Protein AF-A0A8A4Z8K0-F1 (afdb_monomer_lite)

Structure (mmCIF, N/CA/C/O backbone):
data_AF-A0A8A4Z8K0-F1
#
_entry.id   AF-A0A8A4Z8K0-F1
#
loop_
_atom_site.group_PDB
_atom_site.id
_atom_site.type_symbol
_atom_site.label_atom_id
_atom_site.label_alt_id
_atom_site.label_comp_id
_atom_site.label_asym_id
_atom_site.label_entity_id
_atom_site.label_seq_id
_atom_site.pdbx_PDB_ins_code
_atom_site.Cartn_x
_atom_site.Cartn_y
_atom_site.Cartn_z
_atom_site.occupancy
_atom_site.B_iso_or_equiv
_atom_site.auth_seq_id
_atom_site.auth_comp_id
_atom_site.auth_asym_id
_atom_site.auth_atom_id
_atom_site.pdbx_PDB_model_num
ATOM 1 N N . MET A 1 1 ? 10.340 14.038 -18.665 1.00 47.97 1 MET A N 1
ATOM 2 C CA . MET A 1 1 ? 10.052 15.237 -19.476 1.00 47.97 1 MET A CA 1
ATOM 3 C C . MET A 1 1 ? 9.341 14.721 -20.712 1.00 47.97 1 MET A C 1
ATOM 5 O O . MET A 1 1 ? 9.876 13.795 -21.311 1.00 47.97 1 MET A O 1
ATOM 9 N N . PHE A 1 2 ? 8.121 15.176 -20.999 1.00 49.44 2 PHE A N 1
ATOM 10 C CA . PHE A 1 2 ? 7.459 14.837 -22.266 1.00 49.44 2 PHE A CA 1
ATOM 11 C C . PHE A 1 2 ? 8.139 15.606 -23.415 1.00 49.44 2 PHE A C 1
ATOM 13 O O . PHE A 1 2 ? 8.878 16.561 -23.160 1.00 49.44 2 PHE A O 1
ATOM 20 N N . GLU A 1 3 ? 7.942 15.170 -24.662 1.00 54.94 3 GLU A N 1
ATOM 21 C CA . GLU A 1 3 ? 8.615 15.731 -25.851 1.00 54.94 3 GLU A CA 1
ATOM 22 C C . GLU A 1 3 ? 8.300 17.221 -26.110 1.00 54.94 3 GLU A C 1
ATOM 24 O O . GLU A 1 3 ? 9.008 17.879 -26.865 1.00 54.94 3 GLU A O 1
ATOM 29 N N . ASP A 1 4 ? 7.286 17.775 -25.445 1.00 67.50 4 ASP A N 1
ATOM 30 C CA . ASP A 1 4 ? 6.829 19.168 -25.525 1.00 67.50 4 ASP A CA 1
ATOM 31 C C . ASP A 1 4 ? 7.420 20.098 -24.442 1.00 67.50 4 ASP A C 1
ATOM 33 O O . ASP A 1 4 ? 7.130 21.295 -24.414 1.00 67.50 4 ASP A O 1
ATOM 37 N N . GLY A 1 5 ? 8.261 19.574 -23.544 1.00 50.16 5 GLY A N 1
ATOM 38 C CA . GLY A 1 5 ? 8.917 20.355 -22.495 1.00 50.16 5 GLY A CA 1
ATOM 39 C C . GLY A 1 5 ? 8.048 20.667 -21.272 1.00 50.16 5 GLY A C 1
ATOM 40 O O . GLY A 1 5 ? 8.498 21.410 -20.394 1.00 50.16 5 GLY A O 1
ATOM 41 N N . GLN A 1 6 ? 6.846 20.086 -21.149 1.00 74.06 6 GLN A N 1
ATOM 42 C CA . GLN A 1 6 ? 6.056 20.223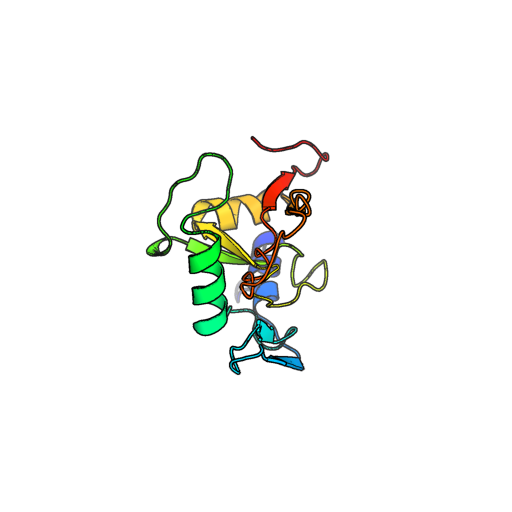 -19.924 1.00 74.06 6 GLN A CA 1
ATOM 43 C C . GLN A 1 6 ? 6.733 19.534 -18.726 1.00 74.06 6 GLN A C 1
ATOM 45 O O . GLN A 1 6 ? 7.227 18.401 -18.795 1.00 74.06 6 GLN A O 1
ATOM 50 N N . VAL A 1 7 ? 6.725 20.231 -17.584 1.00 60.16 7 VAL A N 1
ATOM 51 C CA . VAL A 1 7 ? 7.141 19.685 -16.286 1.00 60.16 7 VAL A CA 1
ATOM 52 C C . VAL A 1 7 ? 6.163 18.591 -15.878 1.00 60.16 7 VAL A C 1
ATOM 54 O O . VAL A 1 7 ? 4.963 18.828 -15.764 1.00 60.16 7 VAL A O 1
ATOM 57 N N . VAL A 1 8 ? 6.684 17.386 -15.644 1.00 59.28 8 VAL A N 1
ATOM 58 C CA . VAL A 1 8 ? 5.883 16.272 -15.132 1.00 59.28 8 VAL A CA 1
ATOM 59 C C . VAL A 1 8 ? 5.427 16.647 -13.718 1.00 59.28 8 VAL A C 1
ATOM 61 O O . VAL A 1 8 ? 6.290 16.936 -12.881 1.00 59.28 8 VAL A O 1
ATOM 64 N N . PRO A 1 9 ? 4.112 16.663 -13.425 1.00 67.06 9 PRO A N 1
ATOM 65 C CA . PRO A 1 9 ? 3.628 16.921 -12.077 1.00 67.06 9 PRO A CA 1
ATOM 66 C C . PRO A 1 9 ? 4.306 15.973 -11.097 1.00 67.06 9 PRO A C 1
ATOM 68 O O . PRO A 1 9 ? 4.476 14.793 -11.405 1.00 67.06 9 PRO A O 1
ATOM 71 N N . ARG A 1 10 ? 4.677 16.468 -9.913 1.00 58.22 10 ARG A N 1
ATOM 72 C CA . ARG A 1 10 ? 5.419 15.669 -8.932 1.00 58.22 10 ARG A CA 1
ATOM 73 C C . ARG A 1 10 ? 4.722 14.338 -8.639 1.00 58.22 10 ARG A C 1
ATOM 75 O O . ARG A 1 10 ? 5.397 13.328 -8.680 1.00 58.22 10 ARG A O 1
ATOM 82 N N . ALA A 1 11 ? 3.392 14.329 -8.530 1.00 57.44 11 ALA A N 1
ATOM 83 C CA . ALA A 1 11 ? 2.581 13.118 -8.368 1.00 57.44 11 ALA A CA 1
ATOM 84 C C . ALA A 1 11 ? 2.724 12.096 -9.519 1.00 57.44 11 ALA A C 1
ATOM 86 O O . ALA A 1 11 ? 2.727 10.892 -9.288 1.00 57.44 11 ALA A O 1
ATOM 87 N N . VAL A 1 12 ? 2.875 12.556 -10.765 1.00 57.09 12 VAL A N 1
ATOM 88 C CA . VAL A 1 12 ? 3.094 11.681 -11.931 1.00 57.09 12 VAL A CA 1
ATOM 89 C C . VAL A 1 12 ? 4.537 11.182 -11.959 1.00 57.09 12 VAL A C 1
ATOM 91 O O . VAL A 1 12 ? 4.771 10.009 -12.222 1.00 57.09 12 VAL A O 1
ATOM 94 N N . LEU A 1 13 ? 5.510 12.043 -11.645 1.00 57.03 13 LEU A N 1
ATOM 95 C CA . LEU A 1 13 ? 6.913 11.646 -11.518 1.00 57.03 13 LEU A CA 1
ATOM 96 C C . LEU A 1 13 ? 7.095 10.634 -10.387 1.00 57.03 13 LEU A C 1
ATOM 98 O O . LEU A 1 13 ? 7.828 9.676 -10.545 1.00 57.03 13 LEU A O 1
ATOM 102 N N . ASP A 1 14 ? 6.415 10.831 -9.272 1.00 57.94 14 ASP A N 1
ATOM 103 C CA . ASP A 1 14 ? 6.416 9.953 -8.114 1.00 57.94 14 ASP A CA 1
ATOM 104 C C . ASP A 1 14 ? 5.741 8.608 -8.430 1.00 57.94 14 ASP A C 1
ATOM 106 O O . ASP A 1 14 ? 6.298 7.558 -8.103 1.00 57.94 14 ASP A O 1
ATOM 110 N N . SER A 1 15 ? 4.637 8.621 -9.189 1.00 55.16 15 SER A N 1
ATOM 111 C CA . SER A 1 15 ? 4.020 7.419 -9.768 1.00 55.16 15 SER A CA 1
ATOM 112 C C . SER A 1 15 ? 4.978 6.653 -10.695 1.00 55.16 15 SER A C 1
ATOM 114 O O . SER A 1 15 ? 5.109 5.439 -10.564 1.00 55.16 15 SER A O 1
ATOM 116 N N . LEU A 1 16 ? 5.708 7.361 -11.567 1.00 48.53 16 LEU A N 1
ATOM 117 C CA . LEU A 1 16 ? 6.724 6.791 -12.464 1.00 48.53 16 LEU A CA 1
ATOM 118 C C . LEU A 1 16 ? 7.988 6.346 -11.722 1.00 48.53 16 LEU A C 1
ATOM 120 O O . LEU A 1 16 ? 8.640 5.389 -12.110 1.00 48.53 16 LEU A O 1
ATOM 124 N N . LEU A 1 17 ? 8.384 7.035 -10.657 1.00 52.38 17 LEU A N 1
ATOM 125 C CA . LEU A 1 17 ? 9.565 6.687 -9.875 1.00 52.38 17 LEU A CA 1
ATOM 126 C C . LEU A 1 17 ? 9.303 5.509 -8.975 1.00 52.38 17 LEU A C 1
ATOM 128 O O . LEU A 1 17 ? 10.255 4.791 -8.681 1.00 52.38 17 LEU A O 1
ATOM 132 N N . CYS A 1 18 ? 8.044 5.265 -8.608 1.00 51.94 18 CYS A N 1
ATOM 133 C CA . CYS A 1 18 ? 7.679 3.961 -8.116 1.00 51.94 18 CYS A CA 1
ATOM 134 C C . CYS A 1 18 ? 8.236 2.878 -9.067 1.00 51.94 18 CYS A C 1
ATOM 136 O O . CYS A 1 18 ? 8.729 1.908 -8.514 1.00 51.94 18 CYS A O 1
ATOM 138 N N . ASP A 1 19 ? 8.284 3.063 -10.409 1.00 43.31 19 ASP A N 1
ATOM 139 C CA . ASP A 1 19 ? 8.660 2.064 -11.446 1.00 43.31 19 ASP A CA 1
ATOM 140 C C . ASP A 1 19 ? 10.132 1.586 -11.511 1.00 43.31 19 ASP A C 1
ATOM 142 O O . ASP A 1 19 ? 10.401 0.621 -12.222 1.00 43.31 19 ASP A O 1
ATOM 146 N N . ALA A 1 20 ? 11.099 2.179 -10.796 1.00 37.47 20 ALA A N 1
ATOM 147 C CA . ALA A 1 20 ? 12.546 1.965 -11.056 1.00 37.47 20 ALA A CA 1
ATOM 148 C C . ALA A 1 20 ? 13.300 1.092 -10.018 1.00 37.47 20 ALA A C 1
ATOM 150 O O . ALA A 1 20 ? 12.974 1.178 -8.838 1.00 37.47 20 ALA A O 1
ATOM 151 N N . ALA A 1 21 ? 14.362 0.341 -10.401 1.00 40.59 21 ALA A N 1
ATOM 152 C CA . ALA A 1 21 ? 14.840 -0.833 -9.636 1.00 40.59 21 ALA A CA 1
ATOM 153 C C . ALA A 1 21 ? 16.339 -1.021 -9.208 1.00 40.59 21 ALA A C 1
ATOM 155 O O . ALA A 1 21 ? 17.240 -0.664 -9.962 1.00 40.59 21 ALA A O 1
ATOM 156 N N . ILE A 1 22 ? 16.595 -1.684 -8.043 1.00 38.59 22 ILE A N 1
ATOM 157 C CA . ILE A 1 22 ? 17.882 -2.245 -7.487 1.00 38.59 22 ILE A CA 1
ATOM 158 C C . ILE A 1 22 ? 17.633 -3.510 -6.595 1.00 38.59 22 ILE A C 1
ATOM 160 O O . ILE A 1 22 ? 16.709 -3.488 -5.782 1.00 38.59 22 ILE A O 1
ATOM 164 N N . SER A 1 23 ? 18.460 -4.584 -6.645 1.00 46.16 23 SER A N 1
ATOM 165 C CA . SER A 1 23 ? 18.060 -5.936 -6.156 1.00 46.16 23 SER A CA 1
ATOM 166 C C . SER A 1 23 ? 18.530 -6.512 -4.800 1.00 46.16 23 SER A C 1
ATOM 168 O O . SER A 1 23 ? 19.711 -6.484 -4.460 1.00 46.16 23 SER A O 1
ATOM 170 N N . ARG A 1 24 ? 17.588 -7.180 -4.094 1.00 42.38 24 ARG A N 1
ATOM 171 C CA . ARG A 1 24 ? 17.756 -8.167 -2.989 1.00 42.38 24 ARG A CA 1
ATOM 172 C C . ARG A 1 24 ? 16.508 -9.075 -2.920 1.00 42.38 24 ARG A C 1
ATOM 174 O O . ARG A 1 24 ? 15.411 -8.545 -2.953 1.00 42.38 24 ARG A O 1
ATOM 181 N N . TYR A 1 25 ? 16.652 -10.396 -2.751 1.00 49.25 25 TYR A N 1
ATOM 182 C CA . TYR A 1 25 ? 15.529 -11.359 -2.720 1.00 49.25 25 TYR A CA 1
ATOM 183 C C . TYR A 1 25 ? 15.397 -12.065 -1.360 1.00 49.25 25 TYR A C 1
ATOM 185 O O . TYR A 1 25 ? 16.404 -12.509 -0.806 1.00 49.25 25 TYR A O 1
ATOM 193 N N . ILE A 1 26 ? 14.173 -12.187 -0.827 1.00 63.16 26 ILE A N 1
ATOM 194 C CA . ILE A 1 26 ? 13.866 -12.899 0.427 1.00 63.16 26 ILE A CA 1
ATOM 195 C C . ILE A 1 26 ? 12.711 -13.884 0.205 1.00 63.16 26 ILE A C 1
ATOM 197 O O . ILE A 1 26 ? 11.628 -13.502 -0.246 1.00 63.16 26 ILE A O 1
ATOM 201 N N . PHE A 1 27 ? 12.947 -15.142 0.584 1.00 65.12 27 PHE A N 1
ATOM 202 C CA . PHE A 1 27 ? 11.989 -16.242 0.493 1.00 65.12 27 PHE A CA 1
ATOM 203 C C . PHE A 1 27 ? 11.418 -16.615 1.868 1.00 65.12 27 PHE A C 1
ATOM 205 O O . PHE A 1 27 ? 12.110 -16.547 2.885 1.00 65.12 27 PHE A O 1
ATOM 212 N N . GLY A 1 28 ? 10.152 -17.022 1.882 1.00 62.53 28 GLY A N 1
ATOM 213 C CA . GLY A 1 28 ? 9.460 -17.617 3.017 1.00 62.53 28 GLY A CA 1
ATOM 214 C C . GLY A 1 28 ? 9.785 -19.097 3.224 1.00 62.53 28 GLY A C 1
ATOM 215 O O . GLY A 1 28 ? 10.512 -19.692 2.429 1.00 62.53 28 GLY A O 1
ATOM 216 N N . PRO A 1 29 ? 9.224 -19.715 4.278 1.00 62.59 29 PRO A N 1
ATOM 217 C CA . PRO A 1 29 ? 9.505 -21.106 4.643 1.00 62.59 29 PRO A CA 1
ATOM 218 C C . PRO A 1 29 ? 9.134 -22.127 3.555 1.00 62.59 29 PRO A C 1
ATOM 220 O O . PRO A 1 29 ? 9.779 -23.166 3.474 1.00 62.59 29 PRO A O 1
ATOM 223 N N . ASP A 1 30 ? 8.163 -21.808 2.694 1.00 68.56 30 ASP A N 1
ATOM 224 C CA . ASP A 1 30 ? 7.739 -22.646 1.563 1.00 68.56 30 ASP A CA 1
ATOM 225 C C . ASP A 1 30 ? 8.317 -22.158 0.217 1.00 68.56 30 ASP A C 1
ATOM 227 O O . ASP A 1 30 ? 7.716 -22.354 -0.837 1.00 68.56 30 ASP A O 1
ATOM 231 N N . SER A 1 31 ? 9.455 -21.451 0.238 1.00 59.78 31 SER A N 1
ATOM 232 C CA . SER A 1 31 ? 10.079 -20.818 -0.941 1.00 59.78 31 SER A CA 1
ATOM 233 C C . SER A 1 31 ? 9.206 -19.780 -1.664 1.00 59.78 31 SER A C 1
ATOM 235 O O . SER A 1 31 ? 9.516 -19.371 -2.778 1.00 59.78 31 SER A O 1
ATOM 237 N N . GLN A 1 32 ? 8.141 -19.307 -1.017 1.00 63.88 32 GLN A N 1
ATOM 238 C CA . GLN A 1 32 ? 7.333 -18.171 -1.456 1.00 63.88 32 GLN A CA 1
ATOM 239 C C . GLN A 1 32 ? 8.184 -16.899 -1.491 1.00 63.88 32 GLN A C 1
ATOM 241 O O . GLN A 1 32 ? 8.848 -16.581 -0.504 1.00 63.88 32 GLN A O 1
ATOM 246 N N . LEU A 1 33 ? 8.106 -16.110 -2.559 1.00 58.88 33 LEU A N 1
ATOM 247 C CA . LEU A 1 33 ? 8.701 -14.778 -2.569 1.00 58.88 33 LEU A CA 1
ATOM 248 C C . LEU A 1 33 ? 7.942 -13.862 -1.593 1.00 58.88 33 LEU A C 1
ATOM 250 O O . LEU A 1 33 ? 6.723 -13.747 -1.684 1.00 58.88 33 LEU A O 1
ATOM 254 N N . ILE A 1 34 ? 8.640 -13.234 -0.640 1.00 68.12 34 ILE A N 1
ATOM 255 C CA . ILE A 1 34 ? 8.030 -12.317 0.351 1.00 68.12 34 ILE A CA 1
ATOM 256 C C . ILE A 1 34 ? 8.441 -10.866 0.086 1.00 68.12 34 ILE A C 1
ATOM 258 O O . ILE A 1 34 ? 7.654 -9.940 0.288 1.00 68.12 34 ILE A O 1
ATOM 262 N N . ASN A 1 35 ? 9.670 -10.663 -0.384 1.00 60.25 35 ASN A N 1
ATOM 263 C CA . ASN A 1 35 ? 10.253 -9.343 -0.571 1.00 60.25 35 ASN A CA 1
ATOM 264 C C . ASN A 1 35 ? 11.327 -9.414 -1.666 1.00 60.25 35 ASN A C 1
ATOM 266 O O . ASN A 1 35 ? 12.155 -10.329 -1.684 1.00 60.25 35 ASN A O 1
ATOM 270 N N . ILE A 1 36 ? 11.306 -8.445 -2.577 1.00 61.19 36 ILE A N 1
ATOM 271 C CA . ILE A 1 36 ? 12.283 -8.311 -3.672 1.00 61.19 36 ILE A CA 1
ATOM 272 C C . ILE A 1 36 ? 13.094 -7.016 -3.581 1.00 61.19 36 ILE A C 1
ATOM 274 O O . ILE A 1 36 ? 13.708 -6.565 -4.550 1.00 61.19 36 ILE A O 1
ATOM 278 N N . GLY A 1 37 ? 13.103 -6.392 -2.413 1.00 61.81 37 GLY A N 1
ATOM 279 C CA . GLY A 1 37 ? 13.807 -5.162 -2.119 1.00 61.81 37 GLY A CA 1
ATOM 280 C C . GLY A 1 37 ? 13.274 -4.056 -3.003 1.00 61.81 37 GLY A C 1
ATOM 281 O O . GLY A 1 37 ? 12.079 -3.766 -2.991 1.00 61.81 37 GLY A O 1
ATOM 282 N N . ARG A 1 38 ? 14.163 -3.456 -3.791 1.00 63.22 38 ARG A N 1
ATOM 283 C CA . ARG A 1 38 ? 13.779 -2.474 -4.791 1.00 63.22 38 ARG A CA 1
ATOM 284 C C . ARG A 1 38 ? 13.873 -3.020 -6.219 1.00 63.22 38 ARG A C 1
ATOM 286 O O . ARG A 1 38 ? 13.975 -2.230 -7.130 1.00 63.22 38 ARG A O 1
ATOM 293 N N . THR A 1 39 ? 13.900 -4.340 -6.443 1.00 60.16 39 THR A N 1
ATOM 294 C CA . THR A 1 39 ? 14.209 -4.938 -7.770 1.00 60.16 39 THR A CA 1
ATOM 295 C C . THR A 1 39 ? 13.130 -4.726 -8.813 1.00 60.16 39 THR A C 1
ATOM 297 O O . THR A 1 39 ? 13.410 -4.629 -9.994 1.00 60.16 39 THR A O 1
ATOM 300 N N . GLU A 1 40 ? 11.886 -4.740 -8.383 1.00 55.75 40 GLU A N 1
ATOM 301 C CA . GLU A 1 40 ? 10.758 -4.436 -9.236 1.00 55.75 40 GLU A CA 1
ATOM 302 C C . GLU A 1 40 ? 9.887 -3.547 -8.387 1.00 55.75 40 GLU A C 1
ATOM 304 O O . GLU A 1 40 ? 9.528 -3.891 -7.257 1.00 55.75 40 GLU A O 1
ATOM 309 N N . ARG A 1 41 ? 9.546 -2.400 -8.937 1.00 54.19 41 ARG A N 1
ATOM 310 C CA . ARG A 1 41 ? 8.371 -1.653 -8.528 1.00 54.19 41 ARG A CA 1
ATOM 311 C C . ARG A 1 41 ? 7.150 -2.541 -8.418 1.00 54.19 41 ARG A C 1
ATOM 313 O O . ARG A 1 41 ? 6.388 -2.449 -7.460 1.00 54.19 41 ARG A O 1
ATOM 320 N N . ILE A 1 42 ? 6.874 -3.245 -9.521 1.00 64.44 42 ILE A N 1
ATOM 321 C CA . ILE A 1 42 ? 5.561 -3.814 -9.757 1.00 64.44 42 ILE A CA 1
ATOM 322 C C . ILE A 1 42 ? 5.583 -5.067 -8.927 1.00 64.44 42 ILE A C 1
ATOM 324 O O . ILE A 1 42 ? 6.448 -5.915 -9.121 1.00 64.44 42 ILE A O 1
ATOM 328 N N . TYR A 1 43 ? 4.666 -5.153 -7.969 1.00 63.84 43 TYR A N 1
ATOM 329 C CA . TYR A 1 43 ? 4.502 -6.361 -7.182 1.00 63.84 43 TYR A CA 1
ATOM 330 C C . TYR A 1 43 ? 4.339 -7.536 -8.152 1.00 63.84 43 TYR A C 1
ATOM 332 O O . TYR A 1 43 ? 3.314 -7.587 -8.839 1.00 63.84 43 TYR A O 1
ATOM 340 N N . PRO A 1 44 ? 5.313 -8.467 -8.226 1.00 72.00 44 PRO A N 1
ATOM 341 C CA . PRO A 1 44 ? 5.170 -9.652 -9.049 1.00 72.00 44 PRO A CA 1
ATOM 342 C C . PRO A 1 44 ? 3.932 -10.415 -8.600 1.00 72.00 44 PRO A C 1
ATOM 344 O O . PRO A 1 44 ? 3.518 -10.307 -7.441 1.00 72.00 44 PRO A O 1
ATOM 347 N N . ASP A 1 45 ? 3.370 -11.220 -9.495 1.00 73.44 45 ASP A N 1
ATOM 348 C CA . ASP A 1 45 ? 2.122 -11.947 -9.262 1.00 73.44 45 ASP A CA 1
ATOM 349 C C . ASP A 1 45 ? 2.055 -12.647 -7.900 1.00 73.44 45 ASP A C 1
ATOM 351 O O . ASP A 1 45 ? 1.010 -12.637 -7.256 1.00 73.44 45 ASP A O 1
ATOM 355 N N . GLU A 1 46 ? 3.160 -13.223 -7.427 1.00 73.94 46 GLU A N 1
ATOM 356 C CA . GLU A 1 46 ? 3.230 -13.887 -6.123 1.00 73.94 46 GLU A CA 1
ATOM 357 C C . GLU A 1 46 ? 3.027 -12.920 -4.947 1.00 73.94 46 GLU A C 1
ATOM 359 O O . GLU A 1 46 ? 2.188 -13.172 -4.079 1.00 73.94 46 GLU A O 1
ATOM 364 N N . LEU A 1 47 ? 3.726 -11.778 -4.946 1.00 75.50 47 LEU A N 1
ATOM 365 C CA . LEU A 1 47 ? 3.558 -10.747 -3.916 1.00 75.50 47 LEU A CA 1
ATOM 366 C C . LEU A 1 47 ? 2.186 -10.092 -4.016 1.00 75.50 47 LEU A C 1
ATOM 368 O O . LEU A 1 47 ? 1.530 -9.847 -3.004 1.00 75.50 47 LEU A O 1
ATOM 372 N N . ARG A 1 48 ? 1.711 -9.863 -5.242 1.00 80.88 48 ARG A N 1
ATOM 373 C CA . ARG A 1 48 ? 0.376 -9.328 -5.479 1.00 80.88 48 ARG A CA 1
ATOM 374 C C . ARG A 1 48 ? -0.707 -10.273 -4.961 1.00 80.88 48 ARG A C 1
ATOM 376 O O . ARG A 1 48 ? -1.645 -9.803 -4.326 1.00 80.88 48 ARG A O 1
ATOM 383 N N . ARG A 1 49 ? -0.591 -11.586 -5.178 1.00 77.75 49 ARG A N 1
ATOM 384 C CA . ARG A 1 49 ? -1.528 -12.583 -4.629 1.00 77.75 49 ARG A CA 1
ATOM 385 C C . ARG A 1 49 ? -1.520 -12.576 -3.105 1.00 77.75 49 ARG A C 1
ATOM 387 O O . ARG A 1 49 ? -2.595 -12.628 -2.517 1.00 77.75 49 ARG A O 1
ATOM 394 N N . ALA A 1 50 ? -0.350 -12.462 -2.477 1.00 80.19 50 ALA A N 1
ATOM 395 C CA . ALA A 1 50 ? -0.248 -12.349 -1.023 1.00 80.19 50 ALA A CA 1
ATOM 396 C C . ALA A 1 50 ? -0.951 -11.084 -0.494 1.00 80.19 50 ALA A C 1
ATOM 398 O O . ALA A 1 50 ? -1.724 -11.164 0.460 1.00 80.19 50 ALA A O 1
ATOM 399 N N . ILE A 1 51 ? -0.762 -9.939 -1.158 1.00 84.38 51 ILE A N 1
ATOM 400 C CA . ILE A 1 51 ? -1.445 -8.680 -0.821 1.00 84.38 51 ILE A CA 1
ATOM 401 C C . ILE A 1 51 ? -2.960 -8.804 -1.017 1.00 84.38 51 ILE A C 1
ATOM 403 O O . ILE A 1 51 ? -3.721 -8.430 -0.132 1.00 84.38 51 ILE A O 1
ATOM 407 N N . ILE A 1 52 ? -3.416 -9.378 -2.136 1.00 82.69 52 ILE A N 1
ATOM 408 C CA . ILE A 1 52 ? -4.846 -9.611 -2.393 1.00 82.69 52 ILE A CA 1
ATOM 409 C C . ILE A 1 52 ? -5.453 -10.532 -1.335 1.00 82.69 52 ILE A C 1
ATOM 411 O O . ILE A 1 52 ? -6.565 -10.277 -0.883 1.00 82.69 52 ILE A O 1
ATOM 415 N N . ALA A 1 53 ? -4.742 -11.585 -0.931 1.00 81.94 53 ALA A N 1
ATOM 416 C CA . ALA A 1 53 ? -5.217 -12.508 0.091 1.00 81.94 53 ALA A CA 1
ATOM 417 C C . ALA A 1 53 ? -5.353 -11.836 1.467 1.00 81.94 53 ALA A C 1
ATOM 419 O O . ALA A 1 53 ? -6.271 -12.181 2.207 1.00 81.94 53 ALA A O 1
ATOM 420 N N . ARG A 1 54 ? -4.471 -10.881 1.801 1.00 87.50 54 ARG A N 1
ATOM 421 C CA . ARG A 1 54 ? -4.553 -10.111 3.051 1.00 87.50 54 ARG A CA 1
ATOM 422 C C . ARG A 1 54 ? -5.652 -9.049 3.001 1.00 87.50 54 ARG A C 1
ATOM 424 O O . ARG A 1 54 ? -6.453 -8.971 3.922 1.00 87.50 54 ARG A O 1
ATOM 431 N N . ASP A 1 55 ? -5.676 -8.240 1.947 1.00 88.25 55 ASP A N 1
ATOM 432 C CA . ASP A 1 55 ? -6.506 -7.033 1.893 1.00 88.25 55 ASP A CA 1
ATOM 433 C C . ASP A 1 55 ? -7.914 -7.309 1.346 1.00 88.25 55 ASP A C 1
ATOM 435 O O . ASP A 1 55 ? -8.877 -6.680 1.764 1.00 88.25 55 ASP A O 1
ATOM 439 N N . THR A 1 56 ? -8.081 -8.282 0.446 1.00 90.81 56 THR A N 1
ATOM 440 C CA . THR A 1 56 ? -9.357 -8.747 -0.153 1.00 90.81 56 THR A CA 1
ATOM 441 C C . THR A 1 56 ? -10.168 -7.728 -0.972 1.00 90.81 56 THR A C 1
ATOM 443 O O . THR A 1 56 ? -10.902 -8.128 -1.874 1.00 90.81 56 THR A O 1
ATOM 446 N N . HIS A 1 57 ? -10.013 -6.427 -0.730 1.00 92.38 57 HIS A N 1
ATOM 447 C CA . HIS A 1 57 ? -10.588 -5.296 -1.460 1.00 92.38 57 HIS A CA 1
ATOM 448 C C . HIS A 1 57 ? -9.719 -4.042 -1.252 1.00 92.38 57 HIS A C 1
ATOM 450 O O . HIS A 1 57 ? -8.722 -4.077 -0.528 1.00 92.38 57 HIS A O 1
ATOM 456 N N . CYS A 1 58 ? -10.075 -2.927 -1.898 1.00 94.31 58 CYS A N 1
ATOM 457 C CA . CYS A 1 58 ? -9.431 -1.631 -1.656 1.00 94.31 58 CYS A CA 1
ATOM 458 C C . CYS A 1 58 ? -9.459 -1.260 -0.164 1.00 94.31 58 CYS A C 1
ATOM 460 O O . CYS A 1 58 ? -10.532 -1.226 0.421 1.00 94.31 58 CYS A O 1
ATOM 462 N N . GLN A 1 59 ? -8.306 -0.939 0.421 1.00 96.12 59 GLN A N 1
ATOM 463 C CA . GLN A 1 59 ? -8.179 -0.667 1.859 1.00 96.12 59 GLN A CA 1
ATOM 464 C C . GLN A 1 59 ? -8.465 0.779 2.264 1.00 96.12 59 GLN A C 1
ATOM 466 O O . GLN A 1 59 ? -8.549 1.060 3.454 1.00 96.12 59 GLN A O 1
ATOM 471 N N . TYR A 1 60 ? -8.616 1.695 1.302 1.00 96.06 60 TYR A N 1
ATOM 472 C CA . TYR A 1 60 ? -9.018 3.066 1.616 1.00 96.06 60 TYR A CA 1
ATOM 473 C C . TYR A 1 60 ? -10.357 3.074 2.385 1.00 96.06 60 TYR A C 1
ATOM 475 O O . TYR A 1 60 ? -11.264 2.335 1.974 1.00 96.06 60 TYR A O 1
ATOM 483 N N . PRO A 1 61 ? -10.504 3.880 3.457 1.00 96.00 61 PRO A N 1
ATOM 484 C CA . PRO A 1 61 ? -11.673 3.831 4.329 1.00 96.00 61 PRO A CA 1
ATOM 485 C C . PRO A 1 61 ? -13.001 3.937 3.565 1.00 96.00 61 PRO A C 1
ATOM 487 O O . PRO A 1 61 ? -13.156 4.727 2.634 1.00 96.00 61 PRO A O 1
ATOM 490 N N . GLY A 1 62 ? -13.947 3.056 3.902 1.00 95.00 62 GLY A N 1
ATOM 491 C CA . GLY A 1 62 ? -15.267 2.982 3.266 1.00 95.00 62 GLY A CA 1
ATOM 492 C C . GLY A 1 62 ? -15.308 2.394 1.845 1.00 95.00 62 GLY A C 1
ATOM 493 O O . GLY A 1 62 ? -16.395 2.223 1.292 1.00 95.00 62 GLY A O 1
ATOM 494 N N . CYS A 1 63 ? -14.172 2.044 1.233 1.00 96.19 63 CYS A N 1
ATOM 495 C CA . CYS A 1 63 ? -14.146 1.499 -0.123 1.00 96.19 63 CYS A CA 1
ATOM 496 C C . CYS A 1 63 ? -14.243 -0.034 -0.145 1.00 96.19 63 CYS A C 1
ATOM 498 O O . CYS A 1 63 ? -13.511 -0.735 0.544 1.00 96.19 63 CYS A O 1
ATOM 500 N N . THR A 1 64 ? -15.092 -0.575 -1.021 1.00 95.81 64 THR A N 1
ATOM 501 C CA . THR A 1 64 ? -15.283 -2.028 -1.206 1.00 95.81 64 THR A CA 1
ATOM 502 C C . THR A 1 64 ? -14.947 -2.496 -2.623 1.00 95.81 64 THR A C 1
ATOM 504 O O . THR A 1 64 ? -15.353 -3.577 -3.052 1.00 95.81 64 THR A O 1
ATOM 507 N N . ALA A 1 65 ? -14.201 -1.685 -3.383 1.00 93.81 65 ALA A N 1
ATOM 508 C CA . ALA A 1 65 ? -13.826 -2.020 -4.752 1.00 93.81 65 ALA A CA 1
ATOM 509 C C . ALA A 1 65 ? -13.067 -3.366 -4.803 1.00 93.81 65 ALA A C 1
ATOM 511 O O . ALA A 1 65 ? -12.105 -3.555 -4.048 1.00 93.81 65 ALA A O 1
ATOM 512 N N . PRO A 1 66 ? -13.474 -4.302 -5.683 1.00 91.81 66 PRO A N 1
ATOM 513 C CA . PRO A 1 66 ? -12.902 -5.642 -5.718 1.00 91.81 66 PRO A CA 1
ATOM 514 C C . PRO A 1 66 ? -11.460 -5.632 -6.254 1.00 91.81 66 PRO A C 1
ATOM 516 O O . PRO A 1 66 ? -11.130 -4.773 -7.075 1.00 91.81 66 PRO A O 1
ATOM 519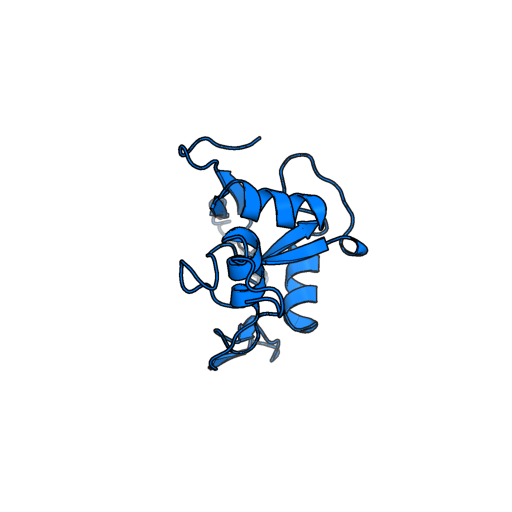 N N . PRO A 1 67 ? -10.627 -6.641 -5.924 1.00 85.94 67 PRO A N 1
ATOM 520 C CA . PRO A 1 67 ? -9.203 -6.688 -6.282 1.00 85.94 67 PRO A CA 1
ATOM 521 C C . PRO A 1 67 ? -8.881 -6.497 -7.767 1.00 85.94 67 PRO A C 1
ATOM 523 O O . PRO A 1 67 ? -7.818 -5.983 -8.107 1.00 85.94 67 PRO A O 1
ATOM 526 N N . ARG A 1 68 ? -9.803 -6.881 -8.660 1.00 82.75 68 ARG A N 1
ATOM 527 C CA . ARG A 1 68 ? -9.668 -6.694 -10.115 1.00 82.75 68 ARG A CA 1
ATOM 528 C C . ARG A 1 68 ? -9.593 -5.224 -10.548 1.00 82.75 68 ARG A C 1
ATOM 530 O O . ARG A 1 68 ? -9.175 -4.959 -11.664 1.00 82.75 68 ARG A O 1
ATOM 537 N N . LEU A 1 69 ? -10.037 -4.296 -9.699 1.00 82.81 69 LEU A N 1
ATOM 538 C CA . LEU A 1 69 ? -9.962 -2.847 -9.916 1.00 82.81 69 LEU A CA 1
ATOM 539 C C . LEU A 1 69 ? -8.826 -2.197 -9.114 1.00 82.81 69 LEU A C 1
ATOM 541 O O . LEU A 1 69 ? -8.729 -0.969 -9.082 1.00 82.81 69 LEU A O 1
ATOM 545 N N . CYS A 1 70 ? -8.017 -3.009 -8.427 1.00 85.06 70 CYS A N 1
ATOM 546 C CA . CYS A 1 70 ? -7.031 -2.544 -7.469 1.00 85.06 70 CYS A CA 1
ATOM 547 C C . CYS A 1 70 ? -5.602 -2.862 -7.875 1.00 85.06 70 CYS A C 1
ATOM 549 O O . CYS A 1 70 ? -5.304 -3.923 -8.420 1.00 85.06 70 CYS A O 1
ATOM 551 N N . GLU A 1 71 ? -4.704 -1.979 -7.478 1.00 83.56 71 GLU A N 1
ATOM 552 C CA . GLU A 1 71 ? -3.264 -2.060 -7.637 1.00 83.56 71 GLU A CA 1
ATOM 553 C C . GLU A 1 71 ? -2.616 -2.155 -6.252 1.00 83.56 71 GLU A C 1
ATOM 555 O O . GLU A 1 71 ? -3.185 -1.719 -5.249 1.00 83.56 71 GLU A O 1
ATOM 560 N N . ALA A 1 72 ? -1.448 -2.789 -6.182 1.00 84.50 72 ALA A N 1
ATOM 561 C CA . ALA A 1 72 ? -0.663 -2.811 -4.956 1.00 84.50 72 ALA A CA 1
ATOM 562 C C . ALA A 1 72 ? 0.184 -1.531 -4.883 1.00 84.50 72 ALA A C 1
ATOM 564 O O . ALA A 1 72 ? 0.928 -1.219 -5.811 1.00 84.50 72 ALA A O 1
ATOM 565 N N . HIS A 1 73 ? 0.046 -0.804 -3.782 1.00 83.38 73 HIS A N 1
ATOM 566 C CA . HIS A 1 73 ? 0.651 0.492 -3.508 1.00 83.38 73 HIS A CA 1
ATOM 567 C C . HIS A 1 73 ? 1.697 0.368 -2.395 1.00 83.38 73 HIS A C 1
ATOM 569 O O . HIS A 1 73 ? 1.487 -0.349 -1.417 1.00 83.38 73 HIS A O 1
ATOM 575 N N . HIS A 1 74 ? 2.829 1.060 -2.509 1.00 82.00 74 HIS A N 1
ATOM 576 C CA . HIS A 1 74 ? 3.845 1.089 -1.453 1.00 82.00 74 HIS A CA 1
ATOM 577 C C . HIS A 1 74 ? 3.454 2.081 -0.355 1.00 82.00 74 HIS A C 1
ATOM 579 O O . HIS A 1 74 ? 3.267 3.259 -0.624 1.00 82.00 74 HIS A O 1
ATOM 585 N N . THR A 1 75 ? 3.368 1.625 0.895 1.00 78.56 75 THR A N 1
ATOM 586 C CA . THR A 1 75 ? 3.052 2.490 2.054 1.00 78.56 75 THR A CA 1
ATOM 587 C C . THR A 1 75 ? 4.125 3.535 2.335 1.00 78.56 75 THR A C 1
ATOM 589 O O . THR A 1 75 ? 3.811 4.684 2.621 1.00 78.56 75 THR A O 1
ATOM 592 N N . LYS A 1 76 ? 5.400 3.153 2.210 1.00 69.44 76 LYS A N 1
ATOM 593 C CA . LYS A 1 76 ? 6.501 4.106 2.075 1.00 69.44 76 LYS A CA 1
ATOM 594 C C . LYS A 1 76 ? 6.652 4.452 0.616 1.00 69.44 76 LYS A C 1
ATOM 596 O O . LYS A 1 76 ? 6.873 3.558 -0.204 1.00 69.44 76 LYS A O 1
ATOM 601 N N . HIS A 1 77 ? 6.608 5.739 0.315 1.00 62.81 77 HIS A N 1
ATOM 602 C CA . HIS A 1 77 ? 6.779 6.195 -1.044 1.00 62.81 77 HIS A CA 1
ATOM 603 C C . HIS A 1 77 ? 8.109 5.678 -1.612 1.00 62.81 77 HIS A C 1
ATOM 605 O O . HIS A 1 77 ? 9.175 5.847 -1.017 1.00 62.81 77 HIS A O 1
ATOM 611 N N . TRP A 1 78 ? 8.078 5.056 -2.786 1.00 59.12 78 TRP A N 1
ATOM 612 C CA . TRP A 1 78 ? 9.270 4.425 -3.354 1.00 59.12 78 TRP A CA 1
ATOM 613 C C . TRP A 1 78 ? 10.398 5.419 -3.666 1.00 59.12 78 TRP A C 1
ATOM 615 O O . TRP A 1 78 ? 11.557 5.182 -3.324 1.00 59.12 78 TRP A O 1
ATOM 625 N N . GLY A 1 79 ? 10.056 6.537 -4.320 1.00 58.81 79 GLY A N 1
ATOM 626 C CA . GLY A 1 79 ? 10.987 7.620 -4.656 1.00 58.81 79 GLY A CA 1
ATOM 627 C C . GLY 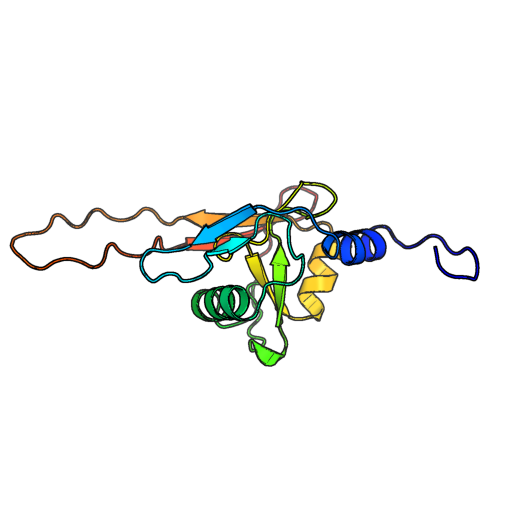A 1 79 ? 11.425 8.448 -3.441 1.00 58.81 79 GLY A C 1
ATOM 628 O O . GLY A 1 79 ? 12.615 8.501 -3.146 1.00 58.81 79 GLY A O 1
ATOM 629 N N . ARG A 1 80 ? 10.462 9.068 -2.738 1.00 61.94 80 ARG A N 1
ATOM 630 C CA . ARG A 1 80 ? 10.672 9.943 -1.570 1.00 61.94 80 ARG A CA 1
ATOM 631 C C . ARG A 1 80 ? 11.246 9.224 -0.340 1.00 61.94 80 ARG A C 1
ATOM 633 O O . ARG A 1 80 ? 12.203 9.721 0.238 1.00 61.94 80 ARG A O 1
ATOM 640 N N . ASP A 1 81 ? 10.707 8.056 0.020 1.00 61.66 81 ASP A N 1
ATOM 641 C CA . ASP A 1 81 ? 10.949 7.413 1.327 1.00 61.66 81 ASP A CA 1
ATOM 642 C C . ASP A 1 81 ? 11.700 6.074 1.225 1.00 61.66 81 ASP A C 1
ATOM 644 O O . ASP A 1 81 ? 11.793 5.325 2.202 1.00 61.66 81 ASP A O 1
ATOM 648 N N . HIS A 1 82 ? 12.224 5.750 0.037 1.00 62.00 82 HIS A N 1
ATOM 649 C CA . HIS A 1 82 ? 12.953 4.510 -0.247 1.00 62.00 82 HIS A CA 1
ATOM 650 C C . HIS A 1 82 ? 12.180 3.232 0.134 1.00 62.00 82 HIS A C 1
ATOM 652 O O . HIS A 1 82 ? 12.763 2.277 0.656 1.00 62.00 82 HIS A O 1
ATOM 658 N N . GLY A 1 83 ? 10.868 3.209 -0.130 1.00 61.31 83 GLY A N 1
ATOM 659 C CA . GLY A 1 83 ? 10.026 2.026 0.070 1.00 61.31 83 GLY A CA 1
ATOM 660 C C . GLY A 1 83 ? 10.543 0.775 -0.655 1.00 61.31 83 GLY A C 1
ATOM 661 O O . GLY A 1 83 ? 11.282 0.865 -1.635 1.00 61.31 83 GLY A O 1
ATOM 662 N N . THR A 1 84 ? 10.155 -0.404 -0.163 1.00 65.94 84 THR A N 1
ATOM 663 C CA . THR A 1 84 ? 10.526 -1.715 -0.726 1.00 65.94 84 THR A CA 1
ATOM 664 C C . THR A 1 84 ? 9.291 -2.479 -1.179 1.00 65.94 84 THR A C 1
ATOM 666 O O . THR A 1 84 ? 8.243 -2.377 -0.545 1.00 65.94 84 THR A O 1
ATOM 669 N N . THR A 1 85 ? 9.422 -3.296 -2.219 1.00 67.06 85 THR A N 1
ATOM 670 C CA . THR A 1 85 ? 8.365 -4.187 -2.700 1.00 67.06 85 THR A CA 1
ATOM 671 C C . THR A 1 85 ? 8.358 -5.430 -1.822 1.00 67.06 85 THR A C 1
ATOM 67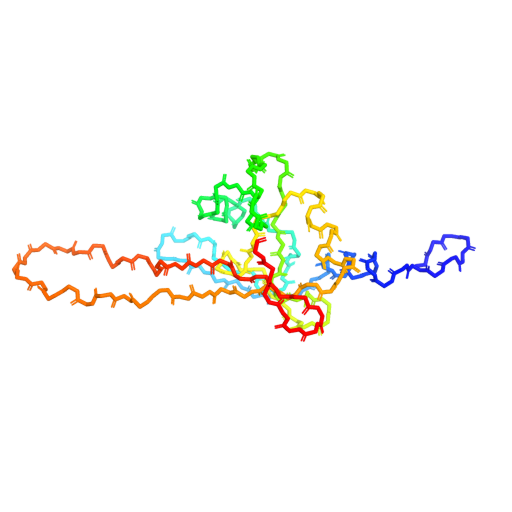3 O O . THR A 1 85 ? 9.123 -6.379 -2.017 1.00 67.06 85 THR A O 1
ATOM 676 N N . ASP A 1 86 ? 7.513 -5.367 -0.801 1.00 73.06 86 ASP A N 1
ATOM 677 C CA . ASP A 1 86 ? 7.332 -6.376 0.233 1.00 73.06 86 ASP A CA 1
ATOM 678 C C . ASP A 1 86 ? 5.831 -6.601 0.425 1.00 73.06 86 ASP A C 1
ATOM 680 O O . ASP A 1 86 ? 5.069 -5.647 0.600 1.00 73.06 86 ASP A O 1
ATOM 684 N N . ALA A 1 87 ? 5.387 -7.858 0.392 1.00 72.56 87 ALA A N 1
ATOM 685 C CA . ALA A 1 87 ? 3.973 -8.179 0.576 1.00 72.56 87 ALA A CA 1
ATOM 686 C C . ALA A 1 87 ? 3.425 -7.697 1.935 1.00 72.56 87 ALA A C 1
ATOM 688 O O . ALA A 1 87 ? 2.230 -7.438 2.058 1.00 72.56 87 ALA A O 1
ATOM 689 N N . THR A 1 88 ? 4.280 -7.541 2.949 1.00 76.56 88 THR A N 1
ATOM 690 C CA . THR A 1 88 ? 3.902 -7.062 4.285 1.00 76.56 88 THR A CA 1
ATOM 691 C C . THR A 1 88 ? 3.655 -5.555 4.343 1.00 76.56 88 THR A C 1
ATOM 693 O O . THR A 1 88 ? 2.851 -5.120 5.165 1.00 76.56 88 THR A O 1
ATOM 696 N N . THR A 1 89 ? 4.283 -4.765 3.466 1.00 78.31 89 THR A N 1
ATOM 697 C CA . THR A 1 89 ? 4.186 -3.294 3.470 1.00 78.31 89 THR A CA 1
ATOM 698 C C . THR A 1 89 ? 3.450 -2.720 2.263 1.00 78.31 89 THR A C 1
ATOM 700 O O . THR A 1 89 ? 3.118 -1.536 2.272 1.00 78.31 89 THR A O 1
ATOM 703 N N . GLY A 1 90 ? 3.174 -3.516 1.229 1.00 84.75 90 GLY A N 1
ATOM 704 C CA . GLY A 1 90 ? 2.286 -3.120 0.139 1.00 84.75 90 GLY A CA 1
ATOM 705 C C . GLY A 1 90 ? 0.826 -3.147 0.569 1.00 84.75 90 GLY A C 1
ATOM 706 O O . GLY A 1 90 ? 0.445 -4.069 1.276 1.00 84.75 90 GLY A O 1
ATOM 707 N N . VAL A 1 91 ? 0.010 -2.187 0.134 1.00 90.25 91 VAL A N 1
ATOM 708 C CA . VAL A 1 91 ? -1.435 -2.078 0.417 1.00 90.25 91 VAL A CA 1
ATOM 709 C C . VAL A 1 91 ? -2.243 -2.101 -0.879 1.00 90.25 91 VAL A C 1
ATOM 711 O O . VAL A 1 91 ? -1.817 -1.552 -1.890 1.00 90.25 91 VAL A O 1
ATOM 714 N N . LEU A 1 92 ? -3.409 -2.738 -0.887 1.00 92.31 92 LEU A N 1
ATOM 715 C CA . LEU A 1 92 ? -4.273 -2.831 -2.060 1.00 92.31 92 LEU A CA 1
ATOM 716 C C . LEU A 1 92 ? -5.207 -1.614 -2.160 1.00 92.31 92 LEU A C 1
ATOM 718 O O . LEU A 1 92 ? -6.049 -1.405 -1.288 1.00 92.31 92 LEU A O 1
ATOM 722 N N . LEU A 1 93 ? -5.120 -0.843 -3.248 1.00 92.00 93 LEU A N 1
ATOM 723 C CA . LEU A 1 93 ? -5.958 0.339 -3.498 1.00 92.00 93 LEU A CA 1
ATOM 724 C C . LEU A 1 93 ? -6.595 0.285 -4.885 1.00 92.00 93 LEU A C 1
ATOM 726 O O . LEU A 1 93 ? -5.944 -0.116 -5.844 1.00 92.00 93 LEU A O 1
ATOM 730 N N . CYS A 1 94 ? -7.856 0.705 -5.021 1.00 90.62 94 CYS A N 1
ATOM 731 C CA . CYS A 1 94 ? -8.453 0.876 -6.347 1.00 90.62 94 CYS A CA 1
ATOM 732 C C . CYS A 1 94 ? -7.764 2.011 -7.109 1.00 90.62 94 CYS A C 1
ATOM 734 O O . CYS A 1 94 ? -7.223 2.921 -6.487 1.00 90.62 94 CYS A O 1
ATOM 736 N N . TRP A 1 95 ? -7.827 1.995 -8.441 1.00 85.38 95 TRP A N 1
ATOM 737 C CA . TRP A 1 95 ? -7.187 3.025 -9.272 1.00 85.38 95 TRP A CA 1
ATOM 738 C C . TRP A 1 95 ? -7.515 4.465 -8.827 1.00 85.38 95 TRP A C 1
ATOM 740 O O . TRP A 1 95 ? -6.626 5.307 -8.723 1.00 85.38 95 TRP A O 1
ATOM 750 N N . HIS A 1 96 ? -8.777 4.727 -8.465 1.00 90.06 96 HIS A N 1
ATOM 751 C CA . HIS A 1 96 ? -9.205 6.030 -7.951 1.00 90.06 96 HIS A CA 1
ATOM 752 C C . HIS A 1 96 ? -8.480 6.422 -6.653 1.00 90.06 96 HIS A C 1
ATOM 754 O O . HIS A 1 96 ? -7.890 7.499 -6.577 1.00 90.06 96 HIS A O 1
ATOM 760 N N . HIS A 1 97 ? -8.481 5.544 -5.644 1.00 93.31 97 HIS A N 1
ATOM 761 C CA . HIS A 1 97 ? -7.839 5.834 -4.360 1.00 93.31 97 HIS A CA 1
ATOM 762 C C . HIS A 1 97 ? -6.314 5.779 -4.427 1.00 93.31 97 HIS A C 1
ATOM 764 O O . HIS A 1 97 ? -5.652 6.474 -3.666 1.00 93.31 97 HIS A O 1
ATOM 770 N N . HIS A 1 98 ? -5.750 5.020 -5.364 1.00 86.81 98 HIS A N 1
ATOM 771 C CA . HIS A 1 98 ? -4.319 5.027 -5.630 1.00 86.81 98 HIS A CA 1
ATOM 772 C C . HIS A 1 98 ? -3.866 6.421 -6.091 1.00 86.81 98 HIS A C 1
ATOM 774 O O . HIS A 1 98 ? -2.937 6.985 -5.519 1.00 86.81 98 HIS A O 1
ATOM 780 N N . ILE A 1 99 ? -4.575 7.029 -7.050 1.00 84.31 99 ILE A N 1
ATOM 781 C CA . ILE A 1 99 ? -4.299 8.409 -7.480 1.00 84.31 99 ILE A CA 1
ATOM 782 C C . ILE A 1 99 ? -4.577 9.405 -6.351 1.00 84.31 99 ILE A C 1
ATOM 784 O O . ILE A 1 99 ? -3.794 10.332 -6.151 1.00 84.31 99 ILE A O 1
ATOM 788 N N . HIS A 1 100 ? -5.677 9.230 -5.616 1.00 88.56 100 HIS A N 1
ATOM 789 C CA . HIS A 1 100 ? -6.059 10.125 -4.522 1.00 88.56 100 HIS A CA 1
ATOM 790 C C . HIS A 1 100 ? -4.974 10.206 -3.438 1.00 88.56 100 HIS A C 1
ATOM 792 O O . HIS A 1 100 ? -4.582 11.305 -3.051 1.00 88.56 100 HIS A O 1
ATOM 798 N N . VAL A 1 101 ? -4.435 9.059 -3.011 1.00 86.62 101 VAL A N 1
ATOM 799 C CA . VAL A 1 101 ? -3.334 8.980 -2.040 1.00 86.62 101 VAL A CA 1
ATOM 800 C C . VAL A 1 101 ? -2.112 9.766 -2.513 1.00 86.62 101 VAL A C 1
ATOM 802 O O . VAL A 1 101 ? -1.625 10.617 -1.772 1.00 86.62 101 VAL A O 1
ATOM 805 N N . HIS A 1 102 ? -1.675 9.566 -3.761 1.00 81.94 102 HIS A N 1
ATOM 806 C CA . HIS A 1 102 ? -0.549 10.323 -4.329 1.00 81.94 102 HIS A CA 1
ATOM 807 C C . HIS A 1 102 ? -0.842 11.822 -4.443 1.00 81.94 102 HIS A C 1
ATOM 809 O O . HIS A 1 102 ? 0.014 12.656 -4.170 1.00 81.94 102 HIS A O 1
ATOM 815 N N . THR A 1 103 ? -2.059 12.179 -4.852 1.00 83.94 103 THR A N 1
ATOM 816 C CA . THR A 1 103 ? -2.456 13.574 -5.110 1.00 83.94 103 THR A CA 1
ATOM 817 C C . THR A 1 103 ? -2.517 14.401 -3.829 1.00 83.94 103 THR A C 1
ATOM 819 O O . THR A 1 103 ? -2.225 15.598 -3.847 1.00 83.94 103 THR A O 1
ATOM 822 N N . HIS A 1 104 ? -2.912 13.777 -2.721 1.00 85.75 104 HIS A N 1
ATOM 823 C CA . HIS A 1 104 ? -3.109 14.457 -1.444 1.00 85.75 104 HIS A CA 1
ATOM 824 C C . HIS A 1 104 ? -1.992 14.218 -0.428 1.00 85.75 104 HIS A C 1
ATOM 826 O O . HIS A 1 104 ? -2.102 14.745 0.679 1.00 85.75 104 HIS A O 1
ATOM 832 N N . ASP A 1 105 ? -0.936 13.502 -0.823 1.00 83.38 105 ASP A N 1
ATOM 833 C CA . ASP A 1 105 ? 0.188 13.123 0.036 1.00 83.38 105 ASP A CA 1
ATOM 834 C C . ASP A 1 105 ? -0.292 12.424 1.317 1.00 83.38 105 ASP A C 1
ATOM 836 O O . ASP A 1 105 ? 0.005 12.840 2.433 1.00 83.38 105 ASP A O 1
ATOM 840 N N . ILE A 1 106 ? -1.142 11.407 1.136 1.00 88.81 106 ILE A N 1
ATOM 841 C CA . ILE A 1 106 ? -1.732 10.647 2.241 1.00 88.81 106 ILE A CA 1
ATOM 842 C C . ILE A 1 106 ? -0.734 9.589 2.702 1.00 88.81 106 ILE A C 1
ATOM 844 O O . ILE A 1 106 ? -0.337 8.717 1.925 1.00 88.81 106 ILE A O 1
ATOM 848 N N . ASP A 1 107 ? -0.390 9.626 3.983 1.00 89.69 107 ASP A N 1
ATOM 849 C CA . ASP A 1 107 ? 0.457 8.615 4.601 1.00 89.69 107 ASP A CA 1
ATOM 850 C C . ASP A 1 107 ? -0.363 7.372 4.955 1.00 89.69 107 ASP A C 1
ATOM 852 O O . ASP A 1 107 ? -1.500 7.463 5.423 1.00 89.69 107 ASP A O 1
ATOM 856 N N . ILE A 1 108 ? 0.228 6.191 4.752 1.00 90.44 108 ILE A N 1
ATOM 857 C CA . ILE A 1 108 ? -0.416 4.905 5.034 1.00 90.44 108 ILE A CA 1
ATOM 858 C C . ILE A 1 108 ? 0.457 4.109 5.995 1.00 90.44 108 ILE A C 1
ATOM 860 O O . ILE A 1 108 ? 1.629 3.847 5.714 1.00 90.44 108 ILE A O 1
ATOM 864 N N . THR A 1 109 ? -0.111 3.672 7.117 1.00 90.06 109 THR A N 1
ATOM 865 C CA . THR A 1 109 ? 0.623 2.893 8.123 1.00 90.06 109 THR A CA 1
ATOM 866 C C . THR A 1 109 ? -0.131 1.638 8.537 1.00 90.06 109 THR A C 1
ATOM 868 O O . THR A 1 109 ? -1.353 1.630 8.629 1.00 90.06 109 THR A O 1
ATOM 871 N N . TRP A 1 110 ? 0.603 0.552 8.788 1.00 87.75 110 TRP A N 1
ATOM 872 C CA . TRP A 1 110 ? 0.031 -0.665 9.364 1.00 87.75 110 TRP A CA 1
ATOM 873 C C . TRP A 1 110 ? -0.009 -0.553 10.886 1.00 87.75 110 TRP A C 1
ATOM 875 O O . TRP A 1 110 ? 1.028 -0.327 11.519 1.00 87.75 110 TRP A O 1
ATOM 885 N N . LYS A 1 111 ? -1.178 -0.775 11.488 1.00 88.31 111 LYS A N 1
ATOM 886 C CA . LYS A 1 111 ? -1.332 -0.917 12.937 1.00 88.31 111 LYS A CA 1
ATOM 887 C C . LYS A 1 111 ? -1.538 -2.370 13.302 1.00 88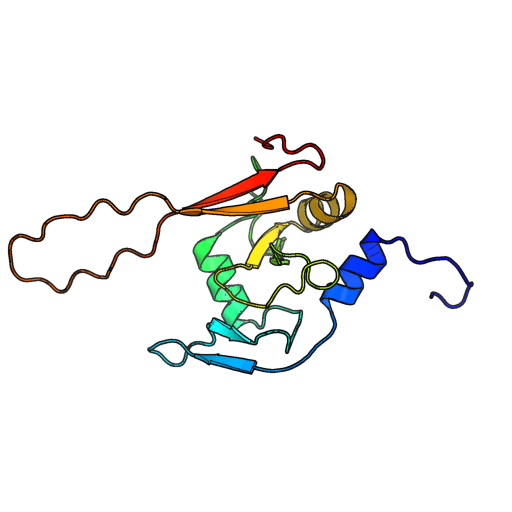.31 111 LYS A C 1
ATOM 889 O O . LYS A 1 111 ? -2.545 -2.980 12.957 1.00 88.31 111 LYS A O 1
ATOM 894 N N . THR A 1 112 ? -0.585 -2.927 14.041 1.00 81.75 112 THR A N 1
ATOM 895 C CA . THR A 1 112 ? -0.716 -4.263 14.622 1.00 81.75 112 THR A CA 1
ATOM 896 C C . THR A 1 112 ? -1.700 -4.233 15.782 1.00 81.75 112 THR A C 1
ATOM 898 O O . THR A 1 112 ? -1.517 -3.459 16.724 1.00 81.75 112 THR A O 1
ATOM 901 N N . HIS A 1 113 ? -2.692 -5.116 15.766 1.00 71.25 113 HIS A N 1
ATOM 902 C CA . HIS A 1 113 ? -3.445 -5.424 16.972 1.00 71.25 113 HIS A CA 1
ATOM 903 C C . HIS A 1 113 ? -2.547 -6.212 17.935 1.00 71.25 113 HIS A C 1
ATOM 905 O O . HIS A 1 113 ? -1.754 -7.049 17.487 1.00 71.25 113 HIS A O 1
ATOM 911 N N . PRO A 1 114 ? -2.646 -5.967 19.252 1.00 58.78 114 PRO A N 1
ATOM 912 C CA . PRO A 1 114 ? -1.946 -6.776 20.236 1.00 58.78 114 PRO A CA 1
ATOM 913 C C . PRO A 1 114 ? -2.348 -8.240 20.058 1.00 58.78 114 PRO A C 1
ATOM 915 O O . PRO A 1 114 ? -3.531 -8.574 20.086 1.00 58.78 114 PRO A O 1
ATOM 918 N N . THR A 1 115 ? -1.375 -9.128 19.868 1.00 58.28 115 THR A N 1
ATOM 919 C CA . THR A 1 115 ? -1.641 -10.564 19.933 1.00 58.28 115 THR A CA 1
ATOM 920 C C . THR A 1 115 ? -1.938 -10.916 21.382 1.00 58.28 115 THR A C 1
ATOM 922 O O . THR A 1 115 ? -1.027 -10.901 22.210 1.00 58.28 115 THR A O 1
ATOM 925 N N . GLU A 1 116 ? -3.191 -11.241 21.697 1.00 53.81 116 GLU A N 1
ATOM 926 C CA . GLU A 1 116 ? -3.511 -11.904 22.957 1.00 53.81 116 GLU A CA 1
ATOM 927 C C . GLU A 1 116 ? -2.740 -13.226 23.003 1.00 53.81 116 GLU A C 1
ATOM 929 O O . GLU A 1 116 ? -2.960 -14.139 22.201 1.00 53.81 116 GLU A O 1
ATOM 934 N N . THR A 1 117 ? -1.778 -13.319 23.917 1.00 44.66 117 THR A N 1
ATOM 935 C CA . THR A 1 117 ? -1.038 -14.547 24.186 1.00 44.66 117 THR A CA 1
ATOM 936 C C . THR A 1 117 ? -2.011 -15.545 24.807 1.00 44.66 117 THR A C 1
ATOM 938 O O . THR A 1 117 ? -2.200 -15.586 26.022 1.00 44.66 117 THR A O 1
ATOM 941 N N . SER A 1 118 ? -2.672 -16.346 23.972 1.00 46.88 118 SER A N 1
ATOM 942 C CA . SER A 1 118 ? -3.425 -17.500 24.452 1.00 46.88 118 SER A CA 1
ATOM 943 C C . SER A 1 118 ? -2.441 -18.439 25.154 1.00 46.88 118 SER A C 1
ATOM 945 O O . SER A 1 118 ? -1.511 -18.964 24.542 1.00 46.88 118 SER A O 1
ATOM 947 N N . THR A 1 119 ? -2.594 -18.598 26.467 1.00 40.03 119 THR A N 1
ATOM 948 C CA . THR A 1 119 ? -1.844 -19.575 27.255 1.00 40.03 119 THR A CA 1
ATOM 949 C C . THR A 1 119 ? -2.323 -20.973 26.859 1.00 40.03 119 THR A C 1
ATOM 951 O O . THR A 1 119 ? -3.400 -21.419 27.250 1.00 40.03 119 THR A O 1
ATOM 954 N N . GLU A 1 120 ? -1.541 -21.669 26.032 1.00 49.09 120 GLU A N 1
ATOM 955 C CA . GLU A 1 120 ? -1.866 -23.022 25.579 1.00 49.09 120 GLU A CA 1
ATOM 956 C C . GLU A 1 120 ? -1.868 -24.019 26.746 1.00 49.09 120 GLU A C 1
ATOM 958 O O . GLU A 1 120 ? -0.827 -24.413 27.276 1.00 49.09 120 GLU A O 1
ATOM 963 N N . LYS A 1 121 ? -3.057 -24.516 27.101 1.00 43.19 121 LYS A N 1
ATOM 964 C CA . LYS A 1 121 ? -3.192 -25.818 27.757 1.00 43.19 121 LYS A CA 1
ATOM 965 C C . LYS A 1 121 ? -3.050 -26.914 26.691 1.00 43.19 121 LYS A C 1
ATOM 967 O O . LYS A 1 121 ? -3.962 -27.128 25.906 1.00 43.19 121 LYS A O 1
ATOM 972 N N . HIS A 1 122 ? -1.911 -27.610 26.717 1.00 43.34 122 HIS A N 1
ATOM 973 C CA . HIS A 1 122 ? -1.650 -28.939 26.138 1.00 43.34 122 HIS A CA 1
ATOM 974 C C . HIS A 1 122 ? -1.939 -29.163 24.629 1.00 43.34 122 HIS A C 1
ATOM 976 O O . HIS A 1 122 ? -3.042 -29.513 24.218 1.00 43.34 122 HIS A O 1
ATOM 982 N N . GLY A 1 123 ? -0.864 -29.197 23.828 1.00 45.69 123 GLY A N 1
ATOM 983 C CA . GLY A 1 123 ? -0.630 -30.345 22.935 1.00 45.69 123 GLY A CA 1
ATOM 984 C C . GLY A 1 123 ? -1.132 -30.301 21.485 1.00 45.69 123 GLY A C 1
ATOM 985 O O . GLY A 1 123 ? -1.226 -31.361 20.869 1.00 45.69 123 GLY A O 1
ATOM 986 N N . LYS A 1 124 ? -1.407 -29.136 20.888 1.00 45.62 124 LYS A N 1
ATOM 987 C CA . LYS A 1 124 ? -1.584 -29.016 19.425 1.00 45.62 124 LYS A CA 1
ATOM 988 C C . LYS A 1 124 ? -0.713 -27.877 18.909 1.00 45.62 124 LYS A C 1
ATOM 990 O O . LYS A 1 124 ? -0.787 -26.789 19.458 1.00 45.62 124 LYS A O 1
ATOM 995 N N . ARG A 1 125 ? 0.105 -28.117 17.871 1.00 42.25 125 ARG A N 1
ATOM 996 C CA . ARG A 1 125 ? 0.892 -27.071 17.183 1.00 42.25 125 ARG A CA 1
ATOM 997 C C . ARG A 1 125 ? -0.064 -25.965 16.728 1.00 42.25 125 ARG A C 1
ATOM 999 O O . ARG A 1 125 ? -0.716 -26.110 15.695 1.00 42.25 125 ARG A O 1
ATOM 1006 N N . SER A 1 126 ? -0.171 -24.894 17.504 1.00 45.25 126 SER A N 1
ATOM 1007 C CA . SER A 1 126 ? -0.943 -23.726 17.116 1.00 45.25 126 SER A CA 1
ATOM 1008 C C . SER A 1 126 ? -0.226 -23.056 15.955 1.00 45.25 126 SER A C 1
ATOM 1010 O O . SER A 1 126 ? 0.972 -22.758 16.021 1.00 45.25 126 SER A O 1
ATOM 1012 N N . ARG A 1 127 ? -0.946 -22.869 14.845 1.00 46.56 127 ARG A N 1
ATOM 1013 C CA . ARG A 1 127 ? -0.529 -21.927 13.807 1.00 46.56 127 ARG A CA 1
ATOM 1014 C C . ARG A 1 127 ? -0.347 -20.603 14.536 1.00 46.56 127 ARG A C 1
ATOM 1016 O O . ARG A 1 127 ? -1.330 -20.073 15.039 1.00 46.56 127 ARG A O 1
ATOM 1023 N N . LYS A 1 128 ? 0.890 -20.107 14.650 1.00 44.81 128 LYS A N 1
ATOM 1024 C CA . LYS A 1 128 ? 1.138 -18.770 15.203 1.00 44.81 128 LYS A CA 1
ATOM 1025 C C . LYS A 1 128 ? 0.207 -17.824 14.447 1.00 44.81 128 LYS A C 1
ATOM 1027 O O . LYS A 1 128 ? 0.338 -17.728 13.227 1.00 44.81 128 LYS A O 1
ATOM 1032 N N . ASN A 1 129 ? -0.781 -17.252 15.141 1.00 47.06 129 ASN A N 1
ATOM 1033 C CA . ASN A 1 129 ? -1.748 -16.347 14.533 1.00 47.06 129 ASN A CA 1
ATOM 1034 C C . ASN A 1 129 ? -0.954 -15.292 13.767 1.00 47.06 129 ASN A C 1
ATOM 1036 O O . ASN A 1 129 ? -0.073 -14.648 14.343 1.00 47.06 129 ASN A O 1
ATOM 1040 N N . ALA A 1 130 ? -1.210 -15.177 12.462 1.00 47.75 130 ALA A N 1
ATOM 1041 C CA . ALA A 1 130 ? -0.654 -14.085 11.683 1.00 47.75 130 ALA A CA 1
ATOM 1042 C C . ALA A 1 130 ? -1.015 -12.778 12.408 1.00 47.75 130 ALA A C 1
ATOM 1044 O O . ALA A 1 130 ? -2.142 -12.677 12.904 1.00 47.75 130 ALA A O 1
ATOM 1045 N N . PRO A 1 131 ? -0.085 -11.819 12.542 1.00 50.38 131 PRO A N 1
ATOM 1046 C CA . PRO A 1 131 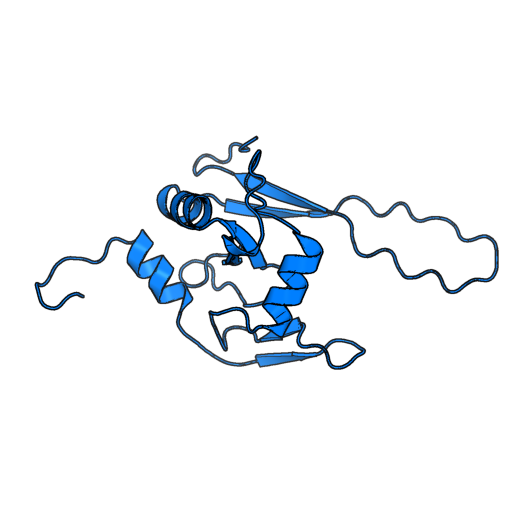? -0.374 -10.568 13.225 1.00 50.38 131 PRO A CA 1
ATOM 1047 C C . PRO A 1 131 ? -1.591 -9.913 12.566 1.00 50.38 131 PRO A C 1
ATOM 1049 O O . PRO A 1 131 ? -1.537 -9.491 11.412 1.00 50.38 131 PRO A O 1
ATOM 1052 N N . THR A 1 132 ? -2.708 -9.878 13.291 1.00 68.19 132 THR A N 1
ATOM 1053 C CA . THR A 1 132 ? -3.919 -9.176 12.873 1.00 68.19 132 THR A CA 1
ATOM 1054 C C . THR A 1 132 ? -3.651 -7.686 13.006 1.00 68.19 132 THR A C 1
ATOM 1056 O O . THR A 1 132 ? -3.128 -7.245 14.026 1.00 68.19 132 THR A O 1
ATOM 1059 N N . GLY A 1 133 ? -3.989 -6.901 11.997 1.00 82.00 133 GLY A N 1
ATOM 1060 C CA . GLY A 1 133 ? -3.814 -5.455 11.994 1.00 82.00 133 GLY A CA 1
ATOM 1061 C C . GLY A 1 133 ? -4.717 -4.813 10.955 1.00 82.00 133 GLY A C 1
ATOM 1062 O O . GLY A 1 133 ? -5.446 -5.519 10.257 1.00 82.00 133 GLY A O 1
ATOM 1063 N N . HIS A 1 134 ? -4.670 -3.492 10.866 1.00 88.31 134 HIS A N 1
ATOM 1064 C CA . HIS A 1 134 ? -5.389 -2.734 9.848 1.00 88.31 134 HIS A CA 1
ATOM 1065 C C . HIS A 1 134 ? -4.534 -1.580 9.324 1.00 88.31 134 HIS A C 1
ATOM 1067 O O . HIS A 1 134 ? -3.546 -1.177 9.946 1.00 88.31 134 HIS A O 1
ATOM 1073 N N . TRP A 1 135 ? -4.922 -1.068 8.160 1.00 92.50 135 TRP A N 1
ATOM 1074 C CA . TRP A 1 135 ? -4.320 0.111 7.554 1.00 92.50 135 TRP A CA 1
ATOM 1075 C C . TRP A 1 135 ? -4.948 1.383 8.124 1.00 92.50 135 TRP A C 1
ATOM 1077 O O . TRP A 1 135 ? -6.168 1.522 8.127 1.00 92.50 135 TRP A O 1
ATOM 1087 N N . GLU A 1 136 ? -4.113 2.315 8.571 1.00 94.69 136 GLU A N 1
ATOM 1088 C CA . GLU A 1 136 ? -4.507 3.688 8.884 1.00 94.69 136 GLU A CA 1
ATOM 1089 C C . GLU A 1 136 ? -4.014 4.632 7.789 1.00 94.69 136 GLU A C 1
ATOM 1091 O O . GLU A 1 136 ? -2.882 4.499 7.312 1.00 94.69 136 GLU A O 1
ATOM 1096 N N . PHE A 1 137 ? -4.865 5.592 7.426 1.00 94.19 137 PHE A N 1
ATOM 1097 C CA . PHE A 1 137 ? -4.598 6.623 6.430 1.00 94.19 137 PHE A CA 1
ATOM 1098 C C . PHE A 1 137 ? -4.622 7.985 7.113 1.00 94.19 137 PHE A C 1
ATOM 1100 O O . PHE A 1 137 ? -5.563 8.292 7.847 1.00 94.19 137 PHE A O 1
ATOM 1107 N N . THR A 1 138 ? -3.612 8.802 6.847 1.00 94.38 138 THR A N 1
ATOM 1108 C CA . THR A 1 138 ? -3.430 10.094 7.505 1.00 94.38 138 THR A CA 1
ATOM 1109 C C . THR A 1 138 ? -3.238 11.187 6.462 1.00 94.38 138 THR A C 1
ATOM 1111 O O . THR A 1 138 ? -2.461 11.021 5.523 1.00 94.38 138 THR A O 1
ATOM 1114 N N . ASP A 1 139 ? -3.956 12.302 6.600 1.00 91.12 139 ASP A N 1
ATOM 1115 C CA . ASP A 1 139 ? -3.778 13.460 5.725 1.00 91.12 139 ASP A CA 1
ATOM 1116 C C . ASP A 1 139 ? -2.425 14.160 5.963 1.00 91.12 139 ASP A C 1
ATOM 1118 O O . ASP A 1 139 ? -1.733 13.923 6.955 1.00 91.12 139 ASP A O 1
ATOM 1122 N N . ARG A 1 140 ? -2.072 15.102 5.081 1.00 86.12 140 ARG A N 1
ATOM 1123 C CA . ARG A 1 140 ? -0.839 15.906 5.177 1.00 86.12 140 ARG A CA 1
ATOM 1124 C C . ARG A 1 140 ? -0.654 16.669 6.501 1.00 86.12 140 ARG A C 1
ATOM 1126 O O . ARG A 1 140 ? 0.434 17.165 6.775 1.00 86.12 140 ARG A O 1
ATOM 1133 N N . ASN A 1 141 ? -1.728 16.864 7.267 1.00 88.31 141 ASN A N 1
ATOM 1134 C CA . ASN A 1 141 ? -1.720 17.583 8.538 1.00 88.31 141 ASN A CA 1
ATOM 1135 C C . ASN A 1 141 ? -1.614 16.626 9.736 1.00 88.31 141 ASN A C 1
ATOM 1137 O O . ASN A 1 141 ? -1.585 17.089 10.876 1.00 88.31 141 ASN A O 1
ATOM 1141 N N . GLY A 1 142 ? -1.567 15.313 9.503 1.00 87.38 142 GLY A N 1
ATOM 1142 C CA . GLY A 1 142 ? -1.525 14.308 10.557 1.00 87.38 142 GLY A CA 1
ATOM 1143 C C . GLY A 1 142 ? -2.901 13.833 11.037 1.00 87.38 142 GLY A C 1
ATOM 1144 O O . GLY A 1 142 ? -2.959 13.108 12.030 1.00 87.38 142 GLY A O 1
ATOM 1145 N N . ASN A 1 143 ? -4.004 14.207 10.378 1.00 94.12 143 ASN A N 1
ATOM 1146 C CA . ASN A 1 143 ? -5.345 13.780 10.786 1.00 94.12 143 ASN A CA 1
ATOM 1147 C C . ASN A 1 143 ? -5.715 12.426 10.181 1.00 94.12 143 ASN A C 1
ATOM 1149 O O . ASN A 1 143 ? -5.523 12.201 8.986 1.00 94.12 143 ASN A O 1
ATOM 1153 N N . LEU A 1 144 ? -6.316 11.554 10.993 1.00 93.06 144 LEU A N 1
ATOM 1154 C CA . LEU A 1 144 ? -6.838 10.272 10.524 1.00 93.06 144 LEU A CA 1
ATOM 1155 C C . LEU A 1 144 ? -8.008 10.469 9.558 1.00 93.06 144 LEU A C 1
ATOM 1157 O O . LEU A 1 144 ? -8.939 11.229 9.828 1.00 93.06 144 LEU A O 1
ATOM 1161 N N . ILE A 1 145 ? -7.967 9.720 8.464 1.00 92.50 145 ILE A N 1
ATOM 1162 C CA . ILE A 1 145 ? -9.041 9.603 7.484 1.00 92.50 145 ILE A CA 1
ATOM 1163 C C . ILE A 1 145 ? -9.881 8.382 7.877 1.00 92.50 145 ILE A C 1
ATOM 1165 O O . ILE A 1 145 ? -9.332 7.292 8.054 1.00 92.50 145 ILE A O 1
ATOM 1169 N N . GLN A 1 146 ? -11.193 8.575 8.051 1.00 85.88 146 GLN A N 1
ATOM 1170 C CA . GLN A 1 146 ? -12.150 7.542 8.478 1.00 85.88 146 GLN A CA 1
ATOM 1171 C C . GLN A 1 146 ? -13.149 7.177 7.387 1.00 85.88 146 GLN A C 1
ATOM 1173 O O . GLN A 1 146 ? -13.454 8.055 6.550 1.00 85.88 146 GLN A O 1
#

Secondary structure (DSSP, 8-state):
--TT-PPPPHHHHHHHHTT--EEEEEE-TTS-EEEEEES-SS--HHHHHHHHHHH-S--STT----GGGEEEEESS-TTTS----BTTTEEEEEHHHHHHHHHHT-EEEEEEPP-------S----------EEEEEE-TTSPEE-

InterPro domains:
  IPR003615 HNH nuclease [cd00085] (45-95)

Radius of gyration: 17.5 Å; chains: 1; bounding box: 33×51×54 Å

Sequence (146 aa):
MFEDGQVVPRAVLDSLLCDAAISRYIFGPDSQLINIGRTERIYPDELRRAIIARDTHCQYPGCTAPPRLCEAHHTKHWGRDHGTTDATTGVLLCWHHHIHVHTHDIDITWKTHPTETSTEKHGKRSRKNAPTGHWEFTDRNGNLIQ

pLDDT: mean 71.18, std 17.33, range [37.47, 96.19]

Foldseek 3Di:
DPPVPDDDPPLRVLVVLLADADFDWDADPVRQTFFGQRHGSAQPPRLLVLQCVQAQAAQQPPDRHGQVQWGWAALQRCVPRVTTNGSVRTHIHGPVVNSVCSVQVKHKDKDFDDPDPDPDDDDDPDPPPDGDTGIWIATPVGHTDD

Organism: NCBI:txid2819238